Protein AF-V8NML4-F1 (afdb_monomer_lite)

Organism: Ophiophagus hannah (NCBI:txid8665)

Structure (mmCIF, N/CA/C/O backbone):
data_AF-V8NML4-F1
#
_entry.id   AF-V8NML4-F1
#
loop_
_atom_site.group_PDB
_atom_site.id
_atom_site.type_symbol
_atom_site.label_atom_id
_atom_site.label_alt_id
_atom_site.label_comp_id
_atom_site.label_asym_id
_atom_site.label_entity_id
_atom_site.label_seq_id
_atom_site.pdbx_PDB_ins_code
_atom_site.Cartn_x
_atom_site.Cartn_y
_atom_site.Cartn_z
_atom_site.occupancy
_atom_site.B_iso_or_equiv
_atom_site.auth_seq_id
_atom_site.auth_comp_id
_atom_site.auth_asym_id
_atom_site.auth_atom_id
_atom_site.pdbx_PDB_model_num
ATOM 1 N N . MET A 1 1 ? 8.864 -7.065 0.797 1.00 64.81 1 MET A N 1
ATOM 2 C CA . MET A 1 1 ? 7.982 -6.543 1.861 1.00 64.81 1 MET A CA 1
ATOM 3 C C . MET A 1 1 ? 6.522 -6.719 1.470 1.00 64.81 1 MET A C 1
ATOM 5 O O . MET A 1 1 ? 6.178 -6.456 0.321 1.00 64.81 1 MET A O 1
ATOM 9 N N . ILE A 1 2 ? 5.690 -7.137 2.420 1.00 70.88 2 ILE A N 1
ATOM 10 C CA . ILE A 1 2 ? 4.232 -7.165 2.299 1.00 70.88 2 ILE A CA 1
ATOM 11 C C . ILE A 1 2 ? 3.677 -6.034 3.167 1.00 70.88 2 ILE A C 1
ATOM 13 O O . ILE A 1 2 ? 4.040 -5.927 4.335 1.00 70.88 2 ILE A O 1
ATOM 17 N N . ALA A 1 3 ? 2.817 -5.191 2.610 1.00 71.00 3 ALA A N 1
ATOM 18 C CA . ALA A 1 3 ? 2.078 -4.190 3.367 1.00 71.00 3 ALA A CA 1
ATOM 19 C C . ALA A 1 3 ? 0.605 -4.588 3.488 1.00 71.00 3 ALA A C 1
ATOM 21 O O . ALA A 1 3 ? 0.005 -5.152 2.573 1.00 71.00 3 ALA A O 1
ATOM 22 N N . VAL A 1 4 ? 0.024 -4.312 4.646 1.00 73.94 4 VAL A N 1
ATOM 23 C CA . VAL A 1 4 ? -1.361 -4.615 4.975 1.00 73.94 4 VAL A CA 1
ATOM 24 C C . VAL A 1 4 ? -2.052 -3.312 5.337 1.00 73.94 4 VAL A C 1
ATOM 26 O O . VAL A 1 4 ? -1.655 -2.632 6.280 1.00 73.94 4 VAL A O 1
ATOM 2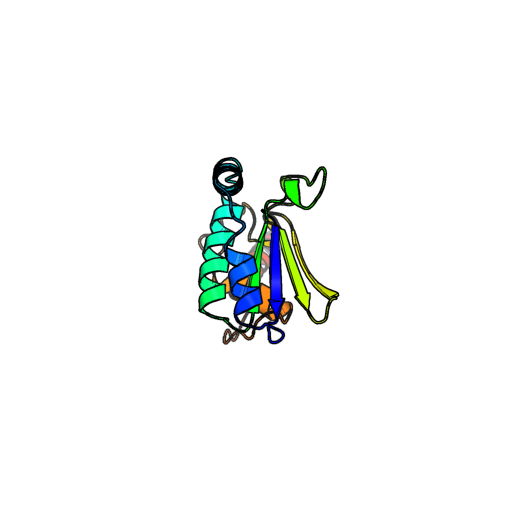9 N N . VAL A 1 5 ? -3.091 -2.977 4.581 1.00 75.62 5 VAL A N 1
ATOM 30 C CA . VAL A 1 5 ? -3.926 -1.796 4.801 1.00 75.62 5 VAL A CA 1
ATOM 31 C C . VAL A 1 5 ? -5.260 -2.270 5.363 1.00 75.62 5 VAL A C 1
ATOM 33 O O . VAL A 1 5 ? -5.890 -3.150 4.778 1.00 75.62 5 VAL A O 1
ATOM 36 N N . LYS A 1 6 ? -5.680 -1.734 6.509 1.00 67.88 6 LYS A N 1
ATOM 37 C CA . LYS A 1 6 ? -6.966 -2.053 7.147 1.00 67.88 6 LYS A CA 1
ATOM 38 C C . LYS A 1 6 ? -7.694 -0.759 7.518 1.00 67.88 6 LYS A C 1
ATOM 40 O O . LYS A 1 6 ? -7.044 0.112 8.082 1.00 67.88 6 LYS A O 1
ATOM 45 N N . PRO A 1 7 ? -9.005 -0.605 7.292 1.00 64.81 7 PRO A N 1
ATOM 46 C CA . PRO A 1 7 ? -9.751 0.509 7.843 1.00 64.81 7 PRO A CA 1
ATOM 47 C C . PRO A 1 7 ? -9.719 0.423 9.367 1.00 64.81 7 PRO A C 1
ATOM 49 O O . PRO A 1 7 ? -9.734 -0.661 9.959 1.00 64.81 7 PRO A O 1
ATOM 52 N N . TYR A 1 8 ? -9.612 1.581 10.003 1.00 50.06 8 TYR A N 1
ATOM 53 C CA . TYR A 1 8 ? -9.474 1.693 11.442 1.00 50.06 8 TYR A CA 1
ATOM 54 C C . TYR A 1 8 ? -10.813 1.410 12.126 1.00 50.06 8 TYR A C 1
ATOM 56 O O . TYR A 1 8 ? -11.668 2.282 12.283 1.00 50.06 8 TYR A O 1
ATOM 64 N N . GLU A 1 9 ? -10.993 0.173 12.575 1.00 54.44 9 GLU A N 1
ATOM 65 C CA . GLU A 1 9 ? -11.973 -0.158 13.604 1.00 54.44 9 GLU A CA 1
ATOM 66 C C . GLU A 1 9 ? -11.378 0.251 14.954 1.00 54.44 9 GLU A C 1
ATOM 68 O O . GLU A 1 9 ? -10.275 -0.181 15.279 1.00 54.44 9 GLU A O 1
ATOM 73 N N . LYS A 1 10 ? -12.064 1.125 15.710 1.00 46.53 10 LYS A N 1
ATOM 74 C CA . LYS A 1 10 ? -11.602 1.710 16.988 1.00 46.53 10 LYS A CA 1
ATOM 75 C C . LYS A 1 10 ? -10.733 0.743 17.814 1.00 46.53 10 LYS A C 1
ATOM 77 O O . LYS A 1 10 ? -11.257 -0.082 18.557 1.00 46.53 10 LYS A O 1
ATOM 82 N N . MET A 1 11 ? -9.412 0.903 17.738 1.00 47.50 11 MET A N 1
ATOM 83 C CA . MET A 1 11 ? -8.458 0.261 18.642 1.00 47.50 11 MET A CA 1
ATOM 84 C C . MET A 1 11 ? -8.206 1.178 19.839 1.00 47.50 11 MET A C 1
ATOM 86 O O . MET A 1 11 ? -8.261 2.407 19.735 1.00 47.50 11 MET A O 1
ATOM 90 N N . ASN A 1 12 ? -7.959 0.586 21.005 1.00 52.00 12 ASN A N 1
ATOM 91 C CA . ASN A 1 12 ? -7.526 1.354 22.167 1.00 52.00 12 ASN A CA 1
ATOM 92 C C . ASN A 1 12 ? -6.031 1.720 22.028 1.00 52.00 12 ASN A C 1
ATOM 94 O O . ASN A 1 12 ? -5.262 1.018 21.376 1.00 52.00 12 ASN A O 1
ATOM 98 N N . LEU A 1 13 ? -5.612 2.822 22.660 1.00 51.03 13 LEU A N 1
ATOM 99 C CA . LEU A 1 13 ? -4.235 3.353 22.609 1.00 51.03 13 LEU A CA 1
ATOM 100 C C . LEU A 1 13 ? -3.149 2.343 23.026 1.00 51.03 13 LEU A C 1
ATOM 102 O O . LEU A 1 13 ? -1.983 2.516 22.683 1.00 51.03 13 LEU A O 1
ATOM 106 N N . LYS A 1 14 ? -3.522 1.300 23.771 1.00 57.91 14 LYS A N 1
ATOM 107 C CA . LYS A 1 14 ? -2.600 0.272 24.255 1.00 57.91 14 LYS A CA 1
ATOM 108 C C . LYS A 1 14 ? -2.215 -0.706 23.141 1.00 57.91 14 LYS A C 1
ATOM 110 O O . LYS A 1 14 ? -1.040 -0.993 22.967 1.00 57.91 14 LYS A O 1
ATOM 115 N N . GLN A 1 15 ? -3.190 -1.100 22.325 1.00 55.09 15 GLN A N 1
ATOM 116 C CA . GLN A 1 15 ? -2.994 -1.984 21.173 1.00 55.09 15 GLN A CA 1
ATOM 117 C C . GLN A 1 15 ? -2.256 -1.316 20.004 1.00 55.09 15 GLN A C 1
ATOM 119 O O . GLN A 1 15 ? -1.720 -2.006 19.142 1.00 55.09 15 GLN A O 1
ATOM 124 N N . LEU A 1 16 ? -2.253 0.021 19.944 1.00 51.25 16 LEU A N 1
ATOM 125 C CA . LEU A 1 16 ? -1.445 0.771 18.978 1.00 51.25 16 LEU A CA 1
ATOM 126 C C . LEU A 1 16 ? 0.040 0.763 19.360 1.00 51.25 16 LEU A C 1
ATOM 128 O O . LEU A 1 16 ? 0.865 0.482 18.502 1.00 51.25 16 LEU A O 1
ATOM 132 N N . LYS A 1 17 ? 0.363 0.975 20.644 1.00 51.31 17 LYS A N 1
ATOM 133 C CA . LYS A 1 17 ? 1.745 0.900 21.150 1.00 51.31 17 LYS A CA 1
ATOM 134 C C . LYS A 1 17 ? 2.343 -0.503 21.058 1.00 51.31 17 LYS A C 1
ATOM 136 O O . LYS A 1 17 ? 3.478 -0.648 20.634 1.00 51.31 17 LYS A O 1
ATOM 141 N N . GLU A 1 18 ? 1.556 -1.534 21.367 1.00 53.34 18 GLU A N 1
ATOM 142 C CA . GLU A 1 18 ? 1.990 -2.936 21.233 1.00 53.34 18 GLU A CA 1
ATOM 143 C C . GLU A 1 18 ? 2.338 -3.328 19.781 1.00 53.34 18 GLU A C 1
ATOM 145 O O . GLU A 1 18 ? 3.066 -4.286 19.578 1.00 53.34 18 GLU A O 1
ATOM 150 N N . ALA A 1 19 ? 1.851 -2.604 18.765 1.00 52.97 19 ALA A N 1
ATOM 151 C CA . ALA A 1 19 ? 2.168 -2.878 17.359 1.00 52.97 19 ALA A CA 1
ATOM 152 C C . ALA A 1 19 ? 3.396 -2.108 16.830 1.00 52.97 19 ALA A C 1
ATOM 154 O O . ALA A 1 19 ? 3.838 -2.382 15.715 1.00 52.97 19 ALA A O 1
ATOM 155 N N . GLU A 1 20 ? 3.909 -1.133 17.586 1.00 51.34 20 GLU A N 1
ATOM 156 C CA . GLU A 1 20 ? 5.075 -0.319 17.214 1.00 51.34 20 GLU A CA 1
ATOM 157 C C . GLU A 1 20 ? 6.378 -0.814 17.869 1.00 51.34 20 GLU A C 1
ATOM 159 O O . GLU A 1 20 ? 7.445 -0.576 17.308 1.00 51.34 20 GLU A O 1
ATOM 164 N N . ASP A 1 21 ? 6.301 -1.537 18.993 1.00 48.34 21 ASP A N 1
ATOM 165 C CA . ASP A 1 21 ? 7.465 -1.919 19.817 1.00 48.34 21 ASP A CA 1
ATOM 166 C C . ASP A 1 21 ? 8.141 -3.266 19.445 1.00 48.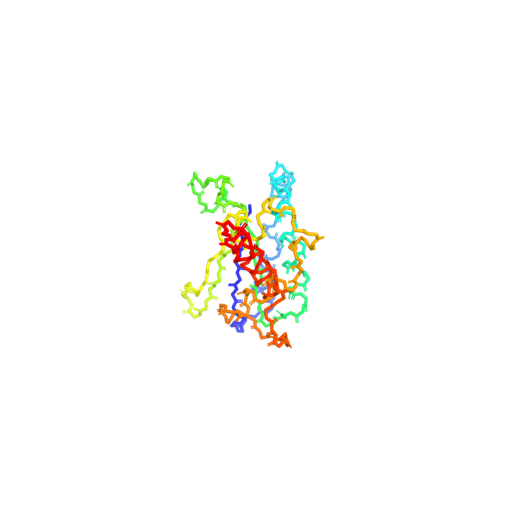34 21 ASP A C 1
ATOM 168 O O . ASP A 1 21 ? 9.197 -3.572 19.992 1.00 48.34 21 ASP A O 1
ATOM 172 N N . ASP A 1 22 ? 7.614 -4.041 18.488 1.00 55.44 22 ASP A N 1
ATOM 173 C CA . ASP A 1 22 ? 8.177 -5.347 18.066 1.00 55.44 22 ASP A CA 1
ATOM 174 C C . ASP A 1 22 ? 8.995 -5.269 16.750 1.00 55.44 22 ASP A C 1
ATOM 176 O O . ASP A 1 22 ? 8.932 -6.173 15.922 1.00 55.44 22 ASP A O 1
ATOM 180 N N . PHE A 1 23 ? 9.734 -4.183 16.499 1.00 51.69 23 PHE A N 1
ATOM 181 C CA . PHE A 1 23 ? 10.722 -4.143 15.405 1.00 51.69 23 PHE A CA 1
ATOM 182 C C . PHE A 1 23 ? 12.129 -4.226 15.991 1.00 51.69 23 PHE A C 1
ATOM 184 O O . PHE A 1 23 ? 12.669 -3.227 16.473 1.00 51.69 23 PHE A O 1
ATOM 191 N N . ASP A 1 24 ? 12.721 -5.415 15.958 1.00 64.31 24 ASP A N 1
ATOM 192 C CA . ASP A 1 24 ? 14.082 -5.630 16.434 1.00 64.31 24 ASP A CA 1
ATOM 193 C C . ASP A 1 24 ? 15.145 -5.206 15.393 1.00 64.31 24 ASP A C 1
ATOM 195 O O . ASP A 1 24 ? 14.868 -4.802 14.257 1.00 64.31 24 ASP A O 1
ATOM 199 N N . GLU A 1 25 ? 16.413 -5.224 15.809 1.00 63.56 25 GLU A N 1
ATOM 200 C CA . GLU A 1 25 ? 17.552 -4.837 14.965 1.00 63.56 25 GLU A CA 1
ATOM 201 C C . GLU A 1 25 ? 17.729 -5.786 13.760 1.00 63.56 25 GLU A C 1
ATOM 203 O O . GLU A 1 25 ? 18.270 -5.407 12.716 1.00 63.56 25 GLU A O 1
ATOM 208 N N . GLU A 1 26 ? 17.220 -7.011 13.874 1.00 61.38 26 GLU A N 1
ATOM 209 C CA . GLU A 1 26 ? 17.242 -8.033 12.831 1.00 61.38 26 GLU A CA 1
ATOM 210 C C . GLU A 1 26 ? 16.183 -7.756 11.757 1.00 61.38 26 GLU A C 1
ATOM 212 O O . GLU A 1 26 ? 16.488 -7.863 10.564 1.00 61.38 26 GLU A O 1
ATOM 217 N N . ASP A 1 27 ? 15.001 -7.276 12.142 1.00 63.78 27 ASP A N 1
ATOM 218 C CA . ASP A 1 27 ? 13.969 -6.770 11.241 1.00 63.78 27 ASP A CA 1
ATOM 219 C C . ASP A 1 27 ? 14.439 -5.523 10.486 1.00 63.78 27 ASP A C 1
ATOM 221 O O . ASP A 1 27 ? 14.242 -5.416 9.271 1.00 63.78 27 ASP A O 1
ATOM 225 N N . LEU A 1 28 ? 15.121 -4.595 11.167 1.00 62.88 28 LEU A N 1
ATOM 226 C CA . LEU A 1 28 ? 15.756 -3.426 10.542 1.00 62.88 28 LEU A CA 1
ATOM 227 C C . LEU A 1 28 ? 16.785 -3.849 9.486 1.00 62.88 28 LEU A C 1
ATOM 229 O O . LEU A 1 28 ? 16.753 -3.371 8.347 1.00 62.88 28 LEU A O 1
ATOM 233 N N . LYS A 1 29 ? 17.644 -4.811 9.826 1.00 57.59 29 LYS A N 1
ATOM 234 C CA . LYS A 1 29 ? 18.673 -5.338 8.925 1.00 57.59 29 LYS A CA 1
ATOM 235 C C . LYS A 1 29 ? 18.084 -6.143 7.769 1.00 57.59 29 LYS A C 1
ATOM 237 O O . LYS A 1 29 ? 18.615 -6.097 6.659 1.00 57.59 29 LYS A O 1
ATOM 242 N N . ALA A 1 30 ? 16.980 -6.855 7.978 1.00 56.84 30 ALA A N 1
ATOM 243 C CA . ALA A 1 30 ? 16.265 -7.562 6.921 1.00 56.84 30 ALA A CA 1
ATOM 244 C C . ALA A 1 30 ? 15.560 -6.588 5.963 1.00 56.84 30 ALA A C 1
ATOM 246 O O . ALA A 1 30 ? 15.603 -6.790 4.747 1.00 56.84 30 ALA A O 1
ATOM 247 N N . VAL A 1 31 ? 14.974 -5.498 6.469 1.00 58.00 31 VAL A N 1
ATOM 248 C CA . VAL A 1 31 ? 14.451 -4.408 5.628 1.00 58.00 31 VAL A CA 1
ATOM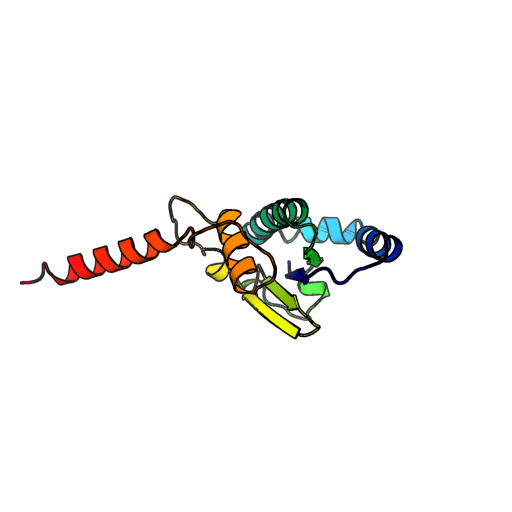 249 C C . VAL A 1 31 ? 15.561 -3.813 4.755 1.00 58.00 31 VAL A C 1
ATOM 251 O O . VAL A 1 31 ? 15.338 -3.589 3.566 1.00 58.00 31 VAL A O 1
ATOM 254 N N . GLU A 1 32 ? 16.760 -3.620 5.306 1.00 53.47 32 GLU A N 1
ATOM 255 C CA . GLU A 1 32 ? 17.912 -3.070 4.584 1.00 53.47 32 GLU A CA 1
ATOM 256 C C . GLU A 1 32 ? 18.519 -4.063 3.571 1.00 53.47 32 GLU A C 1
ATOM 258 O O . GLU A 1 32 ? 18.846 -3.694 2.443 1.00 53.47 32 GLU A O 1
ATOM 263 N N . THR A 1 33 ? 18.589 -5.350 3.924 1.00 47.00 33 THR A N 1
ATOM 264 C CA . THR A 1 33 ? 19.183 -6.415 3.090 1.00 47.00 33 THR A CA 1
ATOM 265 C C . THR A 1 33 ? 18.313 -6.783 1.880 1.00 47.00 33 THR A C 1
ATOM 267 O O . THR A 1 33 ? 18.838 -7.180 0.841 1.00 47.00 33 THR A O 1
ATOM 270 N N . TYR A 1 34 ? 16.987 -6.619 1.965 1.00 52.88 34 TYR A N 1
ATOM 271 C CA . TYR A 1 34 ? 16.039 -6.920 0.880 1.00 52.88 34 TYR A CA 1
ATOM 272 C C . TYR A 1 34 ? 15.513 -5.662 0.174 1.00 52.88 34 TYR A C 1
ATOM 274 O O . TYR A 1 34 ? 14.337 -5.602 -0.206 1.00 52.88 34 TYR A O 1
ATOM 282 N N . SER A 1 35 ? 16.372 -4.654 -0.010 1.00 54.47 35 SER A N 1
ATOM 283 C CA . SER A 1 35 ? 16.032 -3.400 -0.693 1.00 54.47 35 SER A CA 1
ATOM 284 C C . SER A 1 35 ? 15.804 -3.619 -2.196 1.00 54.47 35 SER A C 1
ATOM 286 O O . SER A 1 35 ? 16.642 -3.328 -3.047 1.00 54.47 35 SER A O 1
ATOM 288 N N . ILE A 1 36 ? 14.636 -4.161 -2.541 1.00 70.44 36 ILE A N 1
ATOM 289 C CA . ILE A 1 36 ? 14.077 -4.066 -3.888 1.00 70.44 36 ILE A CA 1
ATOM 290 C C . ILE A 1 36 ? 13.635 -2.603 -4.047 1.00 70.44 36 ILE A C 1
ATOM 292 O O . ILE A 1 36 ? 12.760 -2.178 -3.288 1.00 70.44 36 ILE A O 1
ATOM 296 N N . PRO A 1 37 ? 14.158 -1.829 -5.018 1.00 81.62 37 PRO A N 1
ATOM 297 C CA . PRO A 1 37 ? 13.898 -0.388 -5.131 1.00 81.62 37 PRO A CA 1
ATOM 298 C C . PRO A 1 37 ? 12.410 -0.007 -5.081 1.00 81.62 37 PRO A C 1
ATOM 300 O O . PRO A 1 37 ? 12.028 0.969 -4.437 1.00 81.62 37 PRO A O 1
ATOM 303 N N . MET A 1 38 ? 11.548 -0.833 -5.683 1.00 84.25 38 MET A N 1
ATOM 304 C CA . MET A 1 38 ? 10.096 -0.636 -5.648 1.00 84.25 38 MET A CA 1
ATOM 305 C C . MET A 1 38 ? 9.468 -0.850 -4.265 1.00 84.25 38 MET A C 1
ATOM 307 O O . MET A 1 38 ? 8.505 -0.167 -3.933 1.00 84.25 38 MET A O 1
ATOM 311 N N . CYS A 1 39 ? 9.993 -1.757 -3.433 1.00 86.19 39 CYS A N 1
ATOM 312 C CA . CYS A 1 39 ? 9.519 -1.903 -2.052 1.00 86.19 39 CYS A CA 1
ATOM 313 C C . CYS A 1 39 ? 9.824 -0.647 -1.230 1.00 86.19 39 CYS A C 1
ATOM 315 O O . CYS A 1 39 ? 8.976 -0.216 -0.452 1.00 86.19 39 CYS A O 1
ATOM 317 N N . THR A 1 40 ? 11.001 -0.050 -1.429 1.00 86.38 40 THR A N 1
ATOM 318 C CA . THR A 1 40 ? 11.412 1.188 -0.753 1.00 86.38 40 THR A CA 1
ATOM 319 C C . THR A 1 40 ? 10.527 2.362 -1.164 1.00 86.38 40 THR A C 1
ATOM 321 O O . THR A 1 40 ? 10.013 3.064 -0.299 1.00 86.38 40 THR A O 1
ATOM 324 N N . LEU A 1 41 ? 10.259 2.516 -2.465 1.00 87.75 41 LEU A N 1
ATOM 325 C CA . LEU A 1 41 ? 9.353 3.549 -2.976 1.00 87.75 41 LEU A CA 1
ATOM 326 C C . LEU A 1 41 ? 7.937 3.410 -2.397 1.00 87.75 41 LEU A C 1
ATOM 328 O O . LEU A 1 41 ? 7.380 4.370 -1.869 1.00 87.75 41 LEU A O 1
ATOM 332 N N . VAL A 1 42 ? 7.367 2.202 -2.454 1.00 90.12 42 VAL A N 1
ATOM 333 C CA . VAL A 1 42 ? 6.027 1.927 -1.913 1.00 90.12 42 VAL A CA 1
ATOM 334 C C . VAL A 1 42 ? 5.973 2.194 -0.409 1.00 90.12 42 VAL A C 1
ATOM 336 O O . VAL A 1 42 ? 4.986 2.743 0.070 1.00 90.12 42 VAL A O 1
ATOM 339 N N . ASN A 1 43 ? 7.033 1.871 0.334 1.00 90.12 43 ASN A N 1
ATOM 340 C CA . ASN A 1 43 ? 7.137 2.198 1.755 1.00 90.12 43 ASN A CA 1
ATOM 341 C C . ASN A 1 43 ? 7.037 3.693 2.027 1.00 90.12 43 ASN A C 1
ATOM 343 O O . ASN A 1 43 ? 6.255 4.104 2.879 1.00 90.12 43 ASN A O 1
ATOM 347 N N . THR A 1 44 ? 7.810 4.498 1.298 1.00 90.94 44 THR A N 1
ATOM 348 C CA . THR A 1 44 ? 7.772 5.956 1.434 1.00 90.94 44 THR A CA 1
ATOM 349 C C . THR A 1 44 ? 6.360 6.483 1.195 1.00 90.94 44 THR A C 1
ATOM 351 O O . THR A 1 44 ? 5.861 7.278 1.992 1.00 90.94 44 THR A O 1
ATOM 354 N N . HIS A 1 45 ? 5.677 5.989 0.160 1.00 93.94 45 HIS A N 1
ATOM 355 C CA . HIS A 1 45 ? 4.301 6.390 -0.135 1.00 93.94 45 HIS A CA 1
ATOM 356 C C . HIS A 1 45 ? 3.335 5.982 0.980 1.00 93.94 45 HIS A C 1
ATOM 358 O O . HIS A 1 45 ? 2.532 6.802 1.413 1.00 93.94 45 HIS A O 1
ATOM 364 N N . LEU A 1 46 ? 3.436 4.753 1.497 1.00 93.50 46 LEU A N 1
ATOM 365 C CA . LEU A 1 46 ? 2.593 4.278 2.600 1.00 93.50 46 LEU A CA 1
ATOM 366 C C . LEU A 1 46 ? 2.801 5.091 3.882 1.00 93.50 46 LEU A C 1
ATOM 368 O O . LEU A 1 46 ? 1.824 5.387 4.562 1.00 93.50 46 LEU A O 1
ATOM 372 N N . SER A 1 47 ? 4.032 5.503 4.197 1.00 92.50 47 SER A N 1
ATOM 373 C CA . SER A 1 47 ? 4.305 6.375 5.346 1.00 92.50 47 SER A CA 1
ATOM 374 C C . SER A 1 47 ? 3.637 7.745 5.210 1.00 92.50 47 SER A C 1
ATOM 376 O O . SER A 1 47 ? 3.076 8.249 6.179 1.00 92.50 47 SER A O 1
ATOM 378 N N . LEU A 1 48 ? 3.647 8.334 4.011 1.00 93.88 48 LEU A N 1
ATOM 379 C CA . LEU A 1 48 ? 2.964 9.607 3.754 1.00 93.88 48 LEU A CA 1
ATOM 380 C C . LEU A 1 48 ? 1.439 9.457 3.832 1.00 93.88 48 LEU A C 1
ATOM 382 O O . LEU A 1 48 ? 0.759 10.295 4.425 1.00 93.88 48 LEU A O 1
ATOM 386 N N . LEU A 1 49 ? 0.902 8.369 3.279 1.00 94.88 49 LEU A N 1
ATOM 387 C CA . LEU A 1 49 ? -0.530 8.076 3.317 1.00 94.88 49 LEU A CA 1
ATOM 388 C C . LEU A 1 49 ? -1.021 7.763 4.733 1.00 94.88 49 LEU A C 1
ATOM 390 O O . LEU A 1 49 ? -2.122 8.173 5.078 1.00 94.88 49 LEU A O 1
ATOM 394 N N . ALA A 1 50 ? -0.209 7.121 5.574 1.00 92.44 50 ALA A N 1
ATOM 395 C CA . ALA A 1 50 ? -0.551 6.868 6.974 1.00 92.44 50 ALA A CA 1
ATOM 396 C C . ALA A 1 50 ? -0.748 8.162 7.778 1.00 92.44 50 ALA A C 1
ATOM 398 O O . ALA A 1 50 ? -1.619 8.221 8.641 1.00 92.44 50 ALA A O 1
ATOM 399 N N . ILE A 1 51 ? 0.021 9.211 7.466 1.00 93.38 51 ILE A N 1
ATOM 400 C CA . ILE A 1 51 ? -0.156 10.540 8.068 1.00 93.38 51 ILE A CA 1
ATOM 401 C C . ILE A 1 51 ? -1.430 11.203 7.534 1.00 93.38 51 ILE A C 1
ATOM 403 O O . ILE A 1 51 ? -2.169 11.825 8.296 1.00 93.38 51 ILE A O 1
ATOM 407 N N . LYS A 1 52 ? -1.685 11.084 6.225 1.00 94.12 52 LYS A N 1
ATOM 408 C CA . LYS A 1 52 ? -2.833 11.718 5.562 1.00 94.12 52 LYS A CA 1
ATOM 409 C C . LYS A 1 52 ? -4.173 11.068 5.931 1.00 94.12 52 LYS A C 1
ATOM 411 O O . LYS A 1 52 ? -5.164 11.781 6.046 1.00 94.12 52 LYS A O 1
ATOM 416 N N . PHE A 1 53 ? -4.195 9.751 6.136 1.00 93.81 53 PHE A N 1
ATOM 417 C CA . PHE A 1 53 ? -5.398 8.945 6.367 1.00 93.81 53 PHE A CA 1
ATOM 418 C C . PHE A 1 53 ? -5.314 8.187 7.702 1.00 93.81 53 PHE A C 1
ATOM 420 O O . PHE A 1 53 ? -5.173 6.959 7.708 1.00 93.81 53 PHE A O 1
ATOM 427 N N . PRO A 1 54 ? -5.392 8.887 8.850 1.00 90.06 54 PRO A N 1
ATOM 428 C CA . PRO A 1 54 ? -5.277 8.271 10.174 1.00 90.06 54 PRO A CA 1
ATOM 429 C C . PRO A 1 54 ? -6.413 7.283 10.489 1.00 90.06 54 PRO A C 1
ATOM 431 O O . PRO A 1 54 ? -6.273 6.427 11.360 1.00 90.06 54 PRO A O 1
ATOM 434 N N . GLU A 1 55 ? -7.540 7.359 9.776 1.00 89.19 55 GLU A N 1
ATOM 435 C CA . GLU A 1 55 ? -8.632 6.385 9.831 1.00 89.19 55 GLU A CA 1
ATOM 436 C C . GLU A 1 55 ? -8.313 5.058 9.129 1.00 89.19 55 GLU A C 1
ATOM 438 O O . GLU A 1 55 ? -9.166 4.173 9.065 1.00 89.19 55 GLU A O 1
ATOM 443 N N . THR A 1 56 ? -7.107 4.902 8.591 1.00 89.88 56 THR A N 1
ATOM 444 C CA . THR A 1 56 ? -6.645 3.680 7.944 1.00 89.88 56 THR A CA 1
ATOM 445 C C . THR A 1 56 ? -5.355 3.216 8.601 1.00 89.88 56 THR A C 1
ATOM 447 O O . THR A 1 56 ? -4.374 3.943 8.707 1.00 89.88 56 THR A O 1
ATOM 450 N N . LYS A 1 57 ? -5.344 1.966 9.053 1.00 89.88 57 LYS A N 1
ATOM 451 C CA . LYS A 1 57 ? -4.176 1.304 9.620 1.00 89.88 57 LYS A CA 1
ATOM 452 C C . LYS A 1 57 ? -3.288 0.772 8.498 1.00 89.88 57 LYS A C 1
ATOM 454 O O . LYS A 1 57 ? -3.686 -0.127 7.758 1.00 89.88 57 LYS A O 1
ATOM 459 N N . PHE A 1 58 ? -2.063 1.277 8.436 1.00 89.25 58 PHE A N 1
ATOM 460 C CA . PHE A 1 58 ? -1.012 0.799 7.543 1.00 89.25 58 PHE A CA 1
ATOM 461 C C . PHE A 1 58 ? -0.010 -0.036 8.342 1.00 89.25 58 PHE A C 1
ATOM 463 O O . PHE A 1 58 ? 0.533 0.426 9.340 1.00 89.25 58 PHE A O 1
ATOM 470 N N . VAL A 1 59 ? 0.227 -1.275 7.920 1.00 86.19 59 VAL A N 1
ATOM 471 C CA . VAL A 1 59 ? 1.173 -2.203 8.556 1.00 86.19 59 VAL A CA 1
ATOM 472 C C . VAL A 1 59 ? 2.141 -2.713 7.497 1.00 86.19 59 VAL A C 1
ATOM 474 O O . VAL A 1 59 ? 1.733 -2.984 6.370 1.00 86.19 59 VAL A O 1
ATOM 477 N N . LYS A 1 60 ? 3.416 -2.871 7.847 1.00 84.12 60 LYS A N 1
ATOM 478 C CA . LYS A 1 60 ? 4.442 -3.476 6.986 1.00 84.12 60 LYS A CA 1
ATOM 479 C C . LYS A 1 60 ? 4.978 -4.745 7.637 1.00 84.12 60 LYS A C 1
ATOM 481 O O . LYS A 1 60 ? 5.079 -4.809 8.856 1.00 84.12 60 LYS A O 1
ATOM 486 N N . ALA A 1 61 ? 5.337 -5.727 6.823 1.00 81.19 61 ALA A N 1
ATOM 487 C CA . ALA A 1 61 ? 5.967 -6.955 7.275 1.00 81.19 61 ALA A CA 1
ATOM 488 C C . ALA A 1 61 ? 6.954 -7.499 6.232 1.00 81.19 61 ALA A C 1
ATOM 490 O O . ALA A 1 61 ? 6.877 -7.209 5.026 1.00 81.19 61 ALA A O 1
ATOM 491 N N . ILE A 1 62 ? 7.907 -8.303 6.691 1.00 80.50 62 ILE A N 1
ATOM 492 C CA . ILE A 1 62 ? 8.886 -8.953 5.821 1.00 80.50 62 ILE A CA 1
ATOM 493 C C . ILE A 1 62 ? 8.218 -10.159 5.154 1.00 80.50 62 ILE A C 1
ATOM 495 O O . ILE A 1 62 ? 7.621 -11.012 5.794 1.00 80.50 62 ILE A O 1
ATOM 499 N N . ALA A 1 63 ? 8.309 -10.242 3.826 1.00 75.12 63 ALA A N 1
ATOM 500 C CA . ALA A 1 63 ? 7.538 -11.229 3.065 1.00 75.12 63 ALA A CA 1
ATOM 501 C C . ALA A 1 63 ? 7.865 -12.675 3.465 1.00 75.12 63 ALA A C 1
ATOM 503 O O . ALA A 1 63 ? 6.961 -13.482 3.664 1.00 75.12 63 ALA A O 1
ATOM 504 N N . LYS A 1 64 ? 9.161 -12.964 3.629 1.00 73.56 64 LYS A N 1
ATOM 505 C CA . LYS A 1 64 ? 9.672 -14.293 3.981 1.00 73.56 64 LYS A CA 1
ATOM 506 C C . LYS A 1 64 ? 9.358 -14.708 5.422 1.00 73.56 64 LYS A C 1
ATOM 508 O O . LYS A 1 64 ? 9.370 -15.901 5.690 1.00 73.56 64 LYS A O 1
ATOM 513 N N . SER A 1 65 ? 9.073 -13.764 6.328 1.00 75.75 65 SER A N 1
ATOM 514 C CA . SER A 1 65 ? 8.636 -14.098 7.691 1.00 75.75 65 SER A CA 1
ATOM 515 C C . SER A 1 65 ? 7.132 -14.368 7.771 1.00 75.75 65 SER A C 1
ATOM 517 O O . SER A 1 65 ? 6.689 -15.100 8.647 1.00 75.75 65 SER A O 1
ATOM 519 N N . CYS A 1 66 ? 6.340 -13.822 6.842 1.00 72.50 66 CYS A N 1
ATOM 520 C CA . CYS A 1 66 ? 4.889 -14.021 6.818 1.00 72.50 66 CYS A CA 1
ATOM 521 C C . CYS A 1 66 ? 4.433 -15.205 5.962 1.00 72.50 66 CYS A C 1
ATOM 523 O O . CYS A 1 66 ? 3.408 -15.812 6.264 1.00 72.50 66 CYS A O 1
ATOM 525 N N . ILE A 1 67 ? 5.123 -15.479 4.851 1.00 77.31 67 ILE A N 1
ATOM 526 C CA . ILE A 1 67 ? 4.726 -16.506 3.886 1.00 77.31 67 ILE A CA 1
ATOM 527 C C . ILE A 1 67 ? 5.961 -17.309 3.485 1.00 77.31 67 ILE A C 1
ATOM 529 O O . ILE A 1 67 ? 6.904 -16.782 2.887 1.00 77.31 67 ILE A O 1
ATOM 533 N N . GLU A 1 68 ? 5.933 -18.600 3.805 1.00 80.88 68 GLU A N 1
ATOM 534 C CA . GLU A 1 68 ? 6.999 -19.529 3.451 1.00 80.88 68 GLU A CA 1
ATOM 535 C C . GLU A 1 68 ? 7.180 -19.570 1.926 1.00 80.88 68 GLU A C 1
ATOM 537 O O . GLU A 1 68 ? 6.209 -19.661 1.174 1.00 80.88 68 GLU A O 1
ATOM 542 N N . ASN A 1 69 ? 8.429 -19.482 1.463 1.00 82.62 69 ASN A N 1
ATOM 543 C CA . ASN A 1 69 ? 8.784 -19.508 0.040 1.00 82.62 69 ASN A CA 1
ATOM 544 C C . ASN A 1 69 ? 8.078 -18.442 -0.829 1.00 82.62 69 ASN A C 1
ATOM 546 O O . ASN A 1 69 ? 7.858 -18.663 -2.019 1.00 82.62 69 ASN A O 1
ATOM 550 N N . TYR A 1 70 ? 7.735 -17.268 -0.283 1.00 82.00 70 TYR A N 1
ATOM 551 C CA . TYR A 1 70 ? 7.168 -16.187 -1.096 1.00 82.00 70 TYR A CA 1
ATOM 552 C C . TYR A 1 70 ? 8.176 -15.675 -2.136 1.00 82.00 70 TYR A C 1
ATOM 554 O O . TYR A 1 70 ? 9.274 -15.243 -1.786 1.00 82.00 70 TYR A O 1
ATOM 562 N N . HIS A 1 71 ? 7.804 -15.714 -3.418 1.00 83.62 71 HIS A N 1
ATOM 563 C CA . HIS A 1 71 ? 8.702 -15.347 -4.515 1.00 83.62 71 HIS A CA 1
ATOM 564 C C . HIS A 1 71 ? 8.945 -13.832 -4.586 1.00 83.62 71 HIS A C 1
ATOM 566 O O . HIS A 1 71 ? 8.004 -13.039 -4.532 1.00 83.62 71 HIS A O 1
ATOM 572 N N . ASP A 1 72 ? 10.194 -13.427 -4.829 1.00 83.69 72 ASP A N 1
ATOM 573 C CA . ASP A 1 72 ? 10.572 -12.008 -4.918 1.00 83.69 72 ASP A CA 1
ATOM 574 C C . ASP A 1 72 ? 9.865 -11.274 -6.076 1.00 83.69 72 ASP A C 1
ATOM 576 O O . ASP A 1 72 ? 9.559 -10.091 -5.961 1.00 83.69 72 ASP A O 1
ATOM 580 N N . ASN A 1 73 ? 9.496 -11.977 -7.154 1.00 82.44 73 ASN A N 1
ATOM 581 C CA . ASN A 1 73 ? 8.739 -11.405 -8.281 1.00 82.44 73 ASN A CA 1
ATOM 582 C C . ASN A 1 73 ? 7.307 -10.984 -7.905 1.00 82.44 73 ASN A C 1
ATOM 584 O O . ASN A 1 73 ? 6.673 -10.218 -8.631 1.00 82.44 73 ASN A O 1
ATOM 588 N N . CYS A 1 74 ? 6.791 -11.473 -6.775 1.00 84.94 74 CYS A N 1
ATOM 589 C CA . CYS A 1 74 ? 5.507 -11.046 -6.231 1.00 84.94 74 CYS A CA 1
ATOM 590 C C . CYS A 1 74 ? 5.625 -9.727 -5.451 1.00 84.94 74 CYS A C 1
ATOM 592 O O . CYS A 1 74 ? 4.610 -9.168 -5.036 1.00 84.94 74 CYS A O 1
ATOM 594 N N . LEU A 1 75 ? 6.840 -9.213 -5.235 1.00 86.50 75 LEU A N 1
ATOM 595 C CA . LEU A 1 75 ? 7.085 -7.977 -4.503 1.00 86.50 75 LEU A CA 1
ATOM 596 C C . LEU A 1 75 ? 7.127 -6.743 -5.426 1.00 86.50 75 LEU A C 1
ATOM 598 O O . LEU A 1 75 ? 7.557 -6.843 -6.576 1.00 86.50 75 LEU A O 1
ATOM 602 N N . PRO A 1 76 ? 6.736 -5.558 -4.916 1.00 90.00 76 PRO A N 1
ATOM 603 C CA . PRO A 1 76 ? 6.051 -5.346 -3.636 1.00 90.00 76 PRO A CA 1
ATOM 604 C C . PRO A 1 76 ? 4.638 -5.952 -3.632 1.00 90.00 76 PRO A C 1
ATOM 606 O O . PRO A 1 76 ? 4.023 -6.137 -4.678 1.00 90.00 76 PRO A O 1
ATOM 609 N N . THR A 1 77 ? 4.133 -6.292 -2.444 1.00 90.19 77 THR A N 1
ATOM 610 C CA . THR A 1 77 ? 2.766 -6.801 -2.269 1.00 90.19 77 THR A CA 1
ATOM 611 C C . THR A 1 77 ? 2.006 -5.936 -1.272 1.00 90.19 77 THR A C 1
ATOM 613 O O . THR A 1 77 ? 2.520 -5.672 -0.186 1.00 90.19 77 THR A O 1
ATOM 616 N N . ILE A 1 78 ? 0.776 -5.543 -1.604 1.00 93.25 78 ILE A N 1
ATOM 617 C CA . ILE A 1 78 ? -0.167 -4.918 -0.674 1.00 93.25 78 ILE A CA 1
ATOM 618 C C . ILE A 1 78 ? -1.460 -5.724 -0.635 1.00 93.25 78 ILE A C 1
ATOM 620 O O . ILE A 1 78 ? -2.038 -6.026 -1.679 1.00 93.25 78 ILE A O 1
ATOM 624 N N . PHE A 1 79 ? -1.933 -6.014 0.573 1.00 92.44 79 PHE A N 1
ATOM 625 C CA . PHE A 1 79 ? -3.273 -6.533 0.821 1.00 92.44 79 PHE A CA 1
ATOM 626 C C . PHE A 1 79 ? -4.117 -5.474 1.522 1.00 92.44 79 PHE A C 1
ATOM 628 O O . PHE A 1 79 ? -3.708 -4.924 2.545 1.00 92.44 79 PHE A O 1
ATOM 635 N N . VAL A 1 80 ? -5.310 -5.222 0.993 1.00 92.31 80 VAL A N 1
ATOM 636 C CA . VAL A 1 80 ? -6.318 -4.373 1.623 1.00 92.31 80 VAL A CA 1
ATOM 637 C C . VAL A 1 80 ? -7.346 -5.275 2.279 1.00 92.31 80 VAL A C 1
ATOM 639 O O . VAL A 1 80 ? -7.983 -6.078 1.598 1.00 92.31 80 VAL A O 1
ATOM 642 N N . TYR A 1 81 ? -7.510 -5.140 3.589 1.00 87.50 81 TYR A N 1
ATOM 643 C CA . TYR A 1 81 ? -8.552 -5.827 4.338 1.00 87.50 81 TYR A CA 1
ATOM 644 C C . TYR A 1 81 ? -9.612 -4.842 4.791 1.00 87.50 81 TYR A C 1
ATOM 646 O O . TYR A 1 81 ? -9.251 -3.731 5.137 1.00 87.50 81 TYR A O 1
ATOM 654 N N . LYS A 1 82 ? -10.872 -5.260 4.885 1.00 85.06 82 LYS A N 1
ATOM 655 C CA . LYS A 1 82 ? -11.989 -4.531 5.503 1.00 85.06 82 LYS A CA 1
ATOM 656 C C . LYS A 1 82 ? -12.990 -5.540 6.048 1.00 85.06 82 LYS A C 1
ATOM 658 O O . LYS A 1 82 ? -13.203 -6.572 5.421 1.00 85.06 82 LYS A O 1
ATOM 663 N N . ASP A 1 83 ? -13.539 -5.294 7.236 1.00 85.44 83 ASP A N 1
ATOM 664 C CA . ASP A 1 83 ? -14.516 -6.183 7.885 1.00 85.44 83 ASP A CA 1
ATOM 665 C C . ASP A 1 83 ? -14.066 -7.668 7.909 1.00 85.44 83 ASP A C 1
ATOM 667 O O . ASP A 1 83 ? -14.836 -8.598 7.659 1.00 85.44 83 ASP A O 1
ATOM 671 N N . GLY A 1 84 ? -12.765 -7.895 8.141 1.00 82.75 84 GLY A N 1
ATOM 672 C CA . GLY A 1 84 ? -12.142 -9.225 8.174 1.00 82.75 84 GLY A CA 1
ATOM 673 C C . GLY A 1 84 ? -11.939 -9.917 6.815 1.00 82.75 84 GLY A C 1
ATOM 674 O O . GLY A 1 84 ? -11.461 -11.050 6.786 1.00 82.75 84 GLY A O 1
ATOM 675 N N . LYS A 1 85 ? -12.260 -9.266 5.693 1.00 84.00 85 LYS A N 1
ATOM 676 C CA . LYS A 1 85 ? -12.137 -9.803 4.325 1.00 84.00 85 LYS A CA 1
ATOM 677 C C . LYS A 1 85 ? -11.084 -9.050 3.524 1.00 84.00 85 LYS A C 1
ATOM 679 O O . LYS A 1 85 ? -10.757 -7.921 3.860 1.00 84.00 85 LYS A O 1
ATOM 684 N N . ILE A 1 86 ? -10.547 -9.679 2.478 1.00 87.62 86 ILE A N 1
ATOM 685 C CA . ILE A 1 86 ? -9.643 -9.023 1.522 1.00 87.62 86 ILE A CA 1
ATOM 686 C C . ILE A 1 86 ? -10.494 -8.309 0.468 1.00 87.62 86 ILE A C 1
ATOM 688 O O . ILE A 1 86 ? -11.183 -8.972 -0.304 1.00 87.62 86 ILE A O 1
ATOM 692 N N . GLU A 1 87 ? -10.396 -6.985 0.411 1.00 91.69 87 GLU A N 1
ATOM 693 C CA . GLU A 1 87 ? -11.076 -6.140 -0.583 1.00 91.69 87 GLU A CA 1
ATOM 694 C C . GLU A 1 87 ? -10.214 -5.899 -1.825 1.00 91.69 87 GLU A C 1
ATOM 696 O O . GLU A 1 87 ? -10.722 -5.675 -2.920 1.00 91.69 87 GLU A O 1
ATOM 701 N N . GLY A 1 88 ? -8.890 -5.961 -1.672 1.00 90.88 88 GLY A N 1
ATOM 702 C CA . GLY A 1 88 ? -7.963 -5.644 -2.747 1.00 90.88 88 GLY A CA 1
ATOM 703 C C . GLY A 1 88 ? -6.591 -6.265 -2.551 1.00 90.88 88 GLY A C 1
ATOM 704 O O . GLY A 1 88 ? -6.141 -6.510 -1.429 1.00 90.88 88 GLY A O 1
ATOM 705 N N . LYS A 1 89 ? -5.912 -6.515 -3.670 1.00 92.69 89 LYS A N 1
ATOM 706 C CA . LYS A 1 89 ? -4.523 -6.974 -3.695 1.00 92.69 89 LYS A CA 1
ATOM 707 C C . LYS A 1 89 ? -3.759 -6.278 -4.813 1.00 92.69 89 LYS A C 1
ATOM 709 O O . LYS A 1 89 ? -4.258 -6.167 -5.928 1.00 92.69 89 LYS A O 1
ATOM 714 N N . LEU A 1 90 ? -2.537 -5.864 -4.512 1.00 90.88 90 LEU A N 1
ATOM 715 C CA . LEU A 1 90 ? -1.559 -5.363 -5.474 1.00 90.88 90 LEU A CA 1
ATOM 716 C C . LEU A 1 90 ? -0.327 -6.248 -5.339 1.00 90.88 90 LEU A C 1
ATOM 718 O O . LEU A 1 90 ? 0.236 -6.331 -4.251 1.00 90.88 90 LEU A O 1
ATOM 722 N N . ILE A 1 91 ? 0.054 -6.958 -6.397 1.00 90.38 91 ILE A N 1
ATOM 723 C CA . ILE A 1 91 ? 1.122 -7.961 -6.349 1.00 90.38 91 ILE A CA 1
ATOM 724 C C . ILE A 1 91 ? 2.099 -7.705 -7.491 1.00 90.38 91 ILE A C 1
ATOM 726 O O . ILE A 1 91 ? 1.711 -7.703 -8.657 1.00 90.38 91 ILE A O 1
ATOM 730 N N . GLY A 1 92 ? 3.375 -7.568 -7.145 1.00 85.81 92 GLY A N 1
ATOM 731 C CA . GLY A 1 92 ? 4.466 -7.433 -8.097 1.00 85.81 92 GLY A CA 1
ATOM 732 C C . GLY A 1 92 ? 4.593 -6.024 -8.667 1.00 85.81 92 GLY A C 1
ATOM 733 O O . GLY A 1 92 ? 3.666 -5.219 -8.655 1.00 85.81 92 GLY A O 1
ATOM 734 N N . VAL A 1 93 ? 5.771 -5.728 -9.210 1.00 84.88 93 VAL A N 1
ATOM 735 C CA . VAL A 1 93 ? 6.148 -4.392 -9.704 1.00 84.88 93 VAL A CA 1
ATOM 736 C C . VAL A 1 93 ? 5.190 -3.798 -10.742 1.00 84.88 93 VAL A C 1
ATOM 738 O O . VAL A 1 93 ? 5.037 -2.582 -10.794 1.00 84.88 93 VAL A O 1
ATOM 741 N N . VAL A 1 94 ? 4.518 -4.629 -11.546 1.00 83.12 94 VAL A N 1
ATOM 742 C CA . VAL A 1 94 ? 3.587 -4.184 -12.599 1.00 83.12 94 VAL A CA 1
ATOM 743 C C . VAL A 1 94 ? 2.383 -3.446 -12.012 1.00 83.12 94 VAL A C 1
ATOM 745 O O . VAL A 1 94 ? 1.959 -2.430 -12.558 1.00 83.12 94 VAL A O 1
ATOM 748 N N . GLU A 1 95 ? 1.887 -3.890 -10.855 1.00 86.00 95 GLU A N 1
ATOM 749 C CA . GLU A 1 95 ? 0.771 -3.239 -10.161 1.00 86.00 95 GLU A CA 1
ATOM 750 C C . GLU A 1 95 ? 1.127 -1.852 -9.615 1.00 86.00 95 GLU A C 1
ATOM 752 O O . GLU A 1 95 ? 0.233 -1.068 -9.298 1.00 86.00 95 GLU A O 1
ATOM 757 N N . PHE A 1 96 ? 2.418 -1.534 -9.548 1.00 85.00 96 P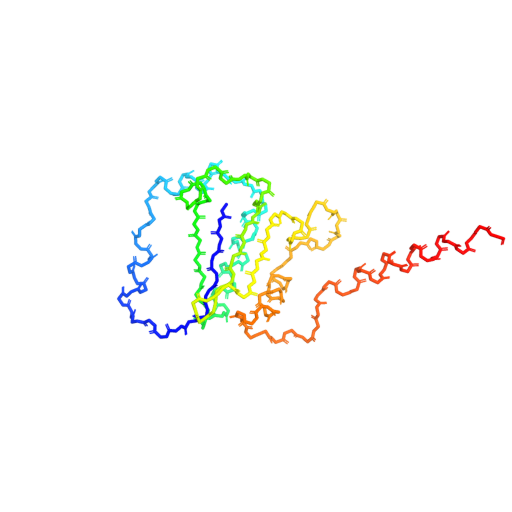HE A N 1
ATOM 758 C CA . PHE A 1 96 ? 2.963 -0.270 -9.064 1.00 85.00 96 PHE A CA 1
ATOM 759 C C . PHE A 1 96 ? 3.666 0.504 -10.187 1.00 85.00 96 PHE A C 1
ATOM 761 O O . PHE A 1 96 ? 4.667 1.172 -9.956 1.00 85.00 96 PHE A O 1
ATOM 768 N N . GLY A 1 97 ? 3.171 0.387 -11.424 1.00 76.62 97 GLY A N 1
ATOM 769 C CA . GLY A 1 97 ? 3.677 1.138 -12.580 1.00 76.62 97 GLY A CA 1
ATOM 770 C C . GLY A 1 97 ? 4.783 0.443 -13.386 1.00 76.62 97 GLY A C 1
ATOM 771 O O . GLY A 1 97 ? 5.084 0.891 -14.490 1.00 76.62 97 GLY A O 1
ATOM 772 N N . GLY A 1 98 ? 5.322 -0.686 -12.914 1.00 68.69 98 GLY A N 1
ATOM 773 C CA . GLY A 1 98 ? 6.270 -1.530 -13.651 1.00 68.69 98 GLY A CA 1
ATOM 774 C C . GLY A 1 98 ? 7.624 -0.876 -13.968 1.00 68.69 98 GLY A C 1
ATOM 775 O O . GLY A 1 98 ? 7.987 0.158 -13.419 1.00 68.69 98 GLY A O 1
ATOM 776 N N . THR A 1 99 ? 8.389 -1.505 -14.870 1.00 56.50 99 THR A N 1
ATOM 777 C CA . THR A 1 99 ? 9.674 -1.006 -15.415 1.00 56.50 99 THR A CA 1
ATOM 778 C C . THR A 1 99 ? 9.502 -0.150 -16.674 1.00 56.50 99 THR A C 1
ATOM 780 O O . THR A 1 99 ? 10.487 0.194 -17.328 1.00 56.50 99 THR A O 1
ATOM 783 N N . ALA A 1 100 ? 8.262 0.162 -17.064 1.00 49.06 100 ALA A N 1
ATOM 784 C CA . ALA A 1 100 ? 8.012 1.035 -18.198 1.00 49.06 100 ALA A CA 1
ATOM 785 C C . ALA A 1 100 ? 8.468 2.444 -17.818 1.00 49.06 100 ALA A C 1
ATOM 787 O O . ALA A 1 100 ? 7.961 3.035 -16.868 1.00 49.06 100 ALA A O 1
ATOM 788 N N . ILE A 1 101 ? 9.445 2.956 -18.564 1.00 45.84 101 ILE A N 1
ATOM 789 C CA . ILE A 1 101 ? 9.980 4.315 -18.476 1.00 45.84 101 ILE A CA 1
ATOM 790 C C . ILE A 1 101 ? 8.858 5.284 -18.888 1.00 45.84 101 ILE A C 1
ATOM 792 O O . ILE A 1 101 ? 8.835 5.811 -19.995 1.00 45.84 101 ILE A O 1
ATOM 796 N N . THR A 1 102 ? 7.850 5.461 -18.038 1.00 52.41 102 THR A N 1
ATOM 797 C CA . THR A 1 102 ? 6.917 6.579 -18.134 1.00 52.41 102 THR A CA 1
ATOM 798 C C . THR A 1 102 ? 7.583 7.757 -17.449 1.00 52.41 102 THR A C 1
ATOM 800 O O . THR A 1 102 ? 8.090 7.599 -16.339 1.00 52.41 102 THR A O 1
ATOM 803 N N . VAL A 1 103 ? 7.569 8.922 -18.096 1.00 51.78 103 VAL A N 1
ATOM 804 C CA . VAL A 1 103 ? 8.267 10.143 -17.652 1.00 51.78 103 VAL A CA 1
ATOM 805 C C . VAL A 1 103 ? 7.924 10.532 -16.202 1.00 51.78 103 VAL A C 1
ATOM 807 O O . VAL A 1 103 ? 8.742 11.145 -15.527 1.00 51.78 103 VAL A O 1
ATOM 810 N N . GLU A 1 104 ? 6.757 10.115 -15.699 1.00 63.06 104 GLU A N 1
ATOM 811 C CA . GLU A 1 104 ? 6.228 10.519 -14.388 1.00 63.06 104 GLU A CA 1
ATOM 812 C C . GLU A 1 104 ? 6.355 9.463 -13.269 1.00 63.06 104 GLU A C 1
ATOM 814 O O . GLU A 1 104 ? 6.057 9.757 -12.115 1.00 63.06 104 GLU A O 1
ATOM 819 N N . GLY A 1 105 ? 6.856 8.252 -13.551 1.00 76.06 105 GLY A N 1
ATOM 820 C CA . GLY A 1 105 ? 7.038 7.208 -12.526 1.00 76.06 105 GLY A CA 1
ATOM 821 C C . GLY A 1 105 ? 5.744 6.796 -11.795 1.00 76.06 105 GLY A C 1
ATOM 822 O O . GLY A 1 105 ? 4.638 7.025 -12.284 1.00 76.06 105 GLY A O 1
ATOM 823 N N . PHE A 1 106 ? 5.872 6.118 -10.650 1.00 84.06 106 PHE A N 1
ATOM 824 C CA . PHE A 1 106 ? 4.758 5.789 -9.746 1.00 84.06 106 PHE A CA 1
ATOM 825 C C . PHE A 1 106 ? 4.853 6.663 -8.489 1.00 84.06 106 PHE A C 1
ATOM 827 O O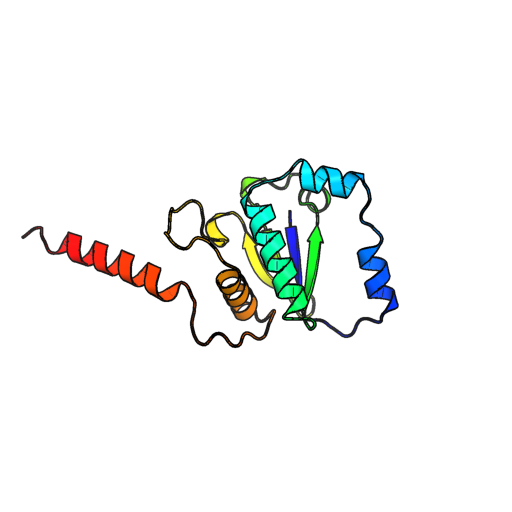 . PHE A 1 106 ? 5.780 6.524 -7.685 1.00 84.06 106 PHE A O 1
ATOM 834 N N . VAL A 1 107 ? 3.913 7.587 -8.330 1.00 89.38 107 VAL A N 1
ATOM 835 C CA . VAL A 1 107 ? 3.886 8.608 -7.279 1.00 89.38 107 VAL A CA 1
ATOM 836 C C . VAL A 1 107 ? 2.831 8.297 -6.215 1.00 89.38 107 VAL A C 1
ATOM 838 O O . VAL A 1 107 ? 2.012 7.391 -6.356 1.00 89.38 107 VAL A O 1
ATOM 841 N N . VAL A 1 108 ? 2.842 9.063 -5.122 1.00 92.31 108 VAL A N 1
ATOM 842 C CA . VAL A 1 108 ? 1.938 8.864 -3.974 1.00 92.31 108 VAL A CA 1
ATOM 843 C C . VAL A 1 108 ? 0.465 8.870 -4.398 1.00 92.31 108 VAL A C 1
ATOM 845 O O . VAL A 1 108 ? -0.293 8.012 -3.953 1.00 92.31 108 VAL A O 1
ATOM 848 N N . SER A 1 109 ? 0.069 9.786 -5.290 1.00 92.88 109 SER A N 1
ATOM 849 C CA . SER A 1 109 ? -1.316 9.908 -5.770 1.00 92.88 109 SER A CA 1
ATOM 850 C C . SER A 1 109 ? -1.805 8.676 -6.535 1.00 92.88 109 SER A C 1
ATOM 852 O O . SER A 1 109 ? -2.992 8.366 -6.484 1.00 92.88 109 SER A O 1
ATOM 854 N N . ASP A 1 110 ? -0.912 7.932 -7.197 1.00 92.44 110 ASP A N 1
ATOM 855 C CA . ASP A 1 110 ? -1.279 6.672 -7.854 1.00 92.44 110 ASP A CA 1
ATOM 856 C C . ASP A 1 110 ? -1.667 5.603 -6.830 1.00 92.44 110 ASP A C 1
ATOM 858 O O . ASP A 1 110 ? -2.645 4.871 -7.006 1.00 92.44 110 ASP A O 1
ATOM 862 N N . LEU A 1 111 ? -0.883 5.503 -5.751 1.00 93.56 111 LEU A N 1
ATOM 863 C CA . LEU A 1 111 ? -1.152 4.562 -4.673 1.00 93.56 111 LEU A CA 1
ATOM 864 C C . LEU A 1 111 ? -2.399 4.970 -3.891 1.00 93.56 111 LEU A C 1
ATOM 866 O O . LEU A 1 111 ? -3.215 4.109 -3.571 1.00 93.56 111 LEU A O 1
ATOM 870 N N . GLU A 1 112 ? -2.567 6.268 -3.630 1.00 95.25 112 GLU A N 1
ATOM 871 C CA . GLU A 1 112 ? -3.780 6.826 -3.032 1.00 95.25 112 GLU A CA 1
ATOM 872 C C . GLU A 1 112 ? -5.017 6.410 -3.834 1.00 95.25 112 GLU A C 1
ATOM 874 O O . GLU A 1 112 ? -5.938 5.808 -3.284 1.00 95.25 112 GLU A O 1
ATOM 879 N N . TRP A 1 113 ? -5.003 6.634 -5.149 1.00 94.94 113 TRP A N 1
ATOM 880 C CA . TRP A 1 113 ? -6.115 6.255 -6.014 1.00 94.94 113 TRP A CA 1
ATOM 881 C C . TRP A 1 113 ? -6.431 4.756 -5.926 1.00 94.94 113 TRP A C 1
ATOM 883 O O . TRP A 1 113 ? -7.573 4.384 -5.669 1.00 94.94 113 TRP A O 1
ATOM 893 N N . LYS A 1 114 ? -5.423 3.880 -6.051 1.00 94.00 114 LYS A N 1
ATOM 894 C CA . LYS A 1 114 ? -5.616 2.419 -5.953 1.00 94.00 114 LYS A CA 1
ATOM 895 C C . LYS A 1 114 ? -6.217 1.992 -4.612 1.00 94.00 114 LYS A C 1
ATOM 897 O O . LYS A 1 114 ? -7.085 1.125 -4.565 1.00 94.00 114 LYS A O 1
ATOM 902 N N . LEU A 1 115 ? -5.756 2.576 -3.507 1.00 94.62 115 LEU A N 1
ATOM 903 C CA . LEU A 1 115 ? -6.295 2.268 -2.182 1.00 94.62 115 LEU A CA 1
ATOM 904 C C . LEU A 1 115 ? -7.731 2.780 -2.017 1.00 94.62 115 LEU A C 1
ATOM 906 O O . LEU A 1 115 ? -8.545 2.110 -1.377 1.00 94.62 115 LEU A O 1
ATOM 910 N N . ALA A 1 116 ? -8.061 3.926 -2.613 1.00 94.56 116 ALA A N 1
ATOM 911 C CA . ALA A 1 116 ? -9.422 4.444 -2.640 1.00 94.56 116 ALA A CA 1
ATOM 912 C C . ALA A 1 116 ? -10.361 3.556 -3.470 1.00 94.56 116 ALA A C 1
ATOM 914 O O . ALA A 1 116 ? -11.483 3.296 -3.038 1.00 94.56 116 ALA A O 1
ATOM 915 N N . GLU A 1 117 ? -9.898 3.015 -4.603 1.00 94.00 117 GLU A N 1
ATOM 916 C CA . GLU A 1 117 ? -10.660 2.055 -5.421 1.00 94.00 117 GLU A CA 1
ATOM 917 C C . GLU A 1 117 ? -11.024 0.786 -4.639 1.00 94.00 117 GLU A C 1
ATOM 919 O O . GLU A 1 117 ? -12.118 0.251 -4.804 1.00 94.00 117 GLU A O 1
ATOM 924 N N . PHE A 1 118 ? -10.150 0.335 -3.734 1.00 93.69 118 PHE A N 1
ATOM 925 C CA . PHE A 1 118 ? -10.437 -0.776 -2.818 1.00 93.69 118 PHE A CA 1
ATOM 926 C C . PHE A 1 118 ? -11.252 -0.367 -1.580 1.00 93.69 118 PHE A C 1
ATOM 928 O O . PHE A 1 118 ? -11.474 -1.181 -0.685 1.00 93.69 118 PHE A O 1
ATOM 935 N N . GLY A 1 119 ? -11.676 0.896 -1.485 1.00 90.94 119 GLY A N 1
ATOM 936 C CA . GLY A 1 119 ? -12.442 1.419 -0.356 1.00 90.94 119 GLY A CA 1
ATOM 937 C C . GLY A 1 119 ? -11.664 1.453 0.961 1.00 90.94 119 GLY A C 1
ATOM 938 O O . GLY A 1 119 ? -12.293 1.457 2.025 1.00 90.94 119 GLY A O 1
ATOM 939 N N . ALA A 1 120 ? -10.326 1.445 0.888 1.00 91.56 120 ALA A N 1
ATOM 940 C CA . ALA A 1 120 ? -9.436 1.496 2.043 1.00 91.56 120 ALA A CA 1
ATOM 941 C C . ALA A 1 120 ? -9.352 2.905 2.633 1.00 91.56 120 ALA A C 1
ATOM 943 O O . ALA A 1 120 ? -9.311 3.046 3.847 1.00 91.56 120 ALA A O 1
ATOM 944 N N . ILE A 1 121 ? -9.355 3.926 1.772 1.00 93.94 121 ILE A N 1
ATOM 945 C CA . ILE A 1 121 ? -9.246 5.344 2.132 1.00 93.94 121 ILE A CA 1
ATOM 946 C C . ILE A 1 121 ? -10.309 6.167 1.399 1.00 93.94 121 ILE A C 1
ATOM 948 O O . ILE A 1 121 ? -10.841 5.739 0.372 1.00 93.94 121 ILE A O 1
ATOM 952 N N . LYS A 1 122 ? -10.603 7.367 1.905 1.00 93.38 122 LYS A N 1
ATOM 953 C CA . LYS A 1 122 ? -11.464 8.348 1.231 1.00 93.38 122 LYS A CA 1
ATOM 954 C C . LYS A 1 122 ? -10.593 9.431 0.602 1.00 93.38 122 LYS A C 1
ATOM 956 O O . LYS A 1 122 ? -10.143 10.327 1.300 1.00 93.38 122 LYS A O 1
ATOM 961 N N . THR A 1 123 ? -10.324 9.314 -0.695 1.00 93.94 123 THR A N 1
ATOM 962 C CA . THR A 1 123 ? -9.532 10.305 -1.438 1.00 93.94 123 THR A CA 1
ATOM 963 C C . THR A 1 123 ? -10.391 11.486 -1.894 1.00 93.94 123 THR A C 1
ATOM 965 O O . THR A 1 123 ? -11.571 11.311 -2.195 1.00 93.94 123 THR A O 1
ATOM 968 N N . ASP A 1 124 ? -9.771 12.661 -1.993 1.00 93.12 124 ASP A N 1
ATOM 969 C CA . ASP A 1 124 ? -10.348 13.854 -2.627 1.00 93.12 124 ASP A CA 1
ATOM 970 C C . ASP A 1 124 ? -9.987 13.952 -4.123 1.00 93.12 124 ASP A C 1
ATOM 972 O O . ASP A 1 124 ? -10.355 14.917 -4.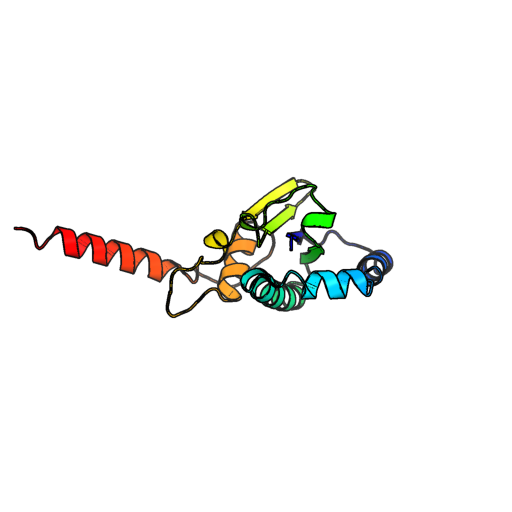790 1.00 93.12 124 ASP A O 1
ATOM 976 N N . LEU A 1 125 ? -9.227 12.990 -4.663 1.00 92.88 125 LEU A N 1
ATOM 977 C CA . LEU A 1 125 ? -8.903 12.949 -6.087 1.00 92.88 125 LEU A CA 1
ATOM 978 C C . LEU A 1 125 ? -10.188 12.780 -6.910 1.00 92.88 125 LEU A C 1
ATOM 980 O O . LEU A 1 125 ? -10.968 11.857 -6.681 1.00 92.88 125 LEU A O 1
ATOM 984 N N . GLU A 1 126 ? -10.385 13.654 -7.896 1.00 89.62 126 GLU A N 1
ATOM 985 C CA . GLU A 1 126 ? -11.570 13.625 -8.764 1.00 89.62 126 GLU A CA 1
ATOM 986 C C . GLU A 1 126 ? -11.445 12.591 -9.895 1.00 89.62 126 GLU A C 1
ATOM 988 O O . GLU A 1 126 ? -12.442 12.025 -10.349 1.00 89.62 126 GLU A O 1
ATOM 993 N N . GLU A 1 127 ? -10.219 12.314 -10.350 1.00 88.12 127 GLU A N 1
ATOM 994 C CA . GLU A 1 127 ? -9.946 11.356 -11.418 1.00 88.12 127 GLU A CA 1
ATOM 995 C C . GLU A 1 127 ? -8.661 10.552 -11.202 1.00 88.12 127 GLU A C 1
ATOM 997 O O . GLU A 1 127 ? -7.762 10.950 -10.461 1.00 88.12 127 GLU A O 1
ATOM 1002 N N . ASN A 1 128 ? -8.575 9.408 -11.892 1.00 86.31 128 ASN A N 1
ATOM 1003 C CA . ASN A 1 128 ? -7.395 8.553 -11.868 1.00 86.31 128 ASN A CA 1
ATOM 1004 C C . ASN A 1 128 ? -6.182 9.310 -12.452 1.00 86.31 128 ASN A C 1
ATOM 1006 O O . ASN A 1 128 ? -6.203 9.619 -13.650 1.00 86.31 128 ASN A O 1
ATOM 1010 N N . PRO A 1 129 ? -5.098 9.519 -11.678 1.00 84.25 129 PRO A N 1
ATOM 1011 C CA . PRO A 1 129 ? -3.920 10.265 -12.130 1.00 84.25 129 PRO A CA 1
ATOM 1012 C C . PRO A 1 129 ? -3.251 9.705 -13.396 1.00 84.25 129 PRO A C 1
ATOM 1014 O O . PRO A 1 129 ? -2.583 10.437 -14.119 1.00 84.25 129 PRO A O 1
ATOM 1017 N N . ARG A 1 130 ? -3.450 8.419 -13.723 1.00 77.12 130 ARG A N 1
ATOM 1018 C CA . ARG A 1 130 ? -2.859 7.763 -14.908 1.00 77.12 130 ARG A CA 1
ATOM 1019 C C . ARG A 1 130 ? -3.794 7.667 -16.111 1.00 77.12 130 ARG A C 1
ATOM 1021 O O . ARG A 1 130 ? -3.413 7.065 -17.119 1.00 77.12 130 ARG A O 1
ATOM 1028 N N . LYS A 1 131 ? -5.006 8.228 -16.047 1.00 69.31 131 LYS A N 1
ATOM 1029 C CA . LYS A 1 131 ? -6.023 8.095 -17.107 1.00 69.31 131 LYS A CA 1
ATOM 1030 C C . LYS A 1 131 ? -5.507 8.561 -18.478 1.00 69.31 131 LYS A C 1
ATOM 1032 O O . LYS A 1 131 ? -5.695 7.854 -19.464 1.00 69.31 131 LYS A O 1
ATOM 1037 N N . GLY A 1 132 ? -4.740 9.654 -18.528 1.00 56.28 132 GLY A N 1
ATOM 1038 C CA . GLY A 1 132 ? -4.196 10.205 -19.778 1.00 56.28 132 GLY A CA 1
ATOM 1039 C C . GLY A 1 132 ? -3.117 9.354 -20.470 1.00 56.28 132 GLY A C 1
ATOM 1040 O O . GLY A 1 132 ? -2.995 9.392 -21.695 1.00 56.28 132 GLY A O 1
ATOM 1041 N N . ILE A 1 133 ? -2.356 8.538 -19.727 1.00 58.91 133 ILE A N 1
ATOM 1042 C CA . ILE A 1 133 ? -1.237 7.750 -20.287 1.00 58.91 133 ILE A CA 1
ATOM 1043 C C . ILE A 1 133 ? -1.761 6.638 -21.208 1.00 58.91 133 ILE A C 1
ATOM 1045 O O . ILE A 1 133 ? -1.214 6.384 -22.285 1.00 58.91 133 ILE A O 1
ATOM 1049 N N . LYS A 1 134 ? -2.852 5.980 -20.803 1.00 54.09 134 LYS A N 1
ATOM 1050 C CA . LYS A 1 134 ? -3.454 4.870 -21.555 1.00 54.09 134 LYS A CA 1
ATOM 1051 C C . LYS A 1 134 ? -4.088 5.353 -22.863 1.00 54.09 134 LYS A C 1
ATOM 1053 O O . LYS A 1 134 ? -3.974 4.676 -23.887 1.00 54.09 134 LYS A O 1
ATOM 1058 N N . ASP A 1 135 ? -4.680 6.545 -22.838 1.00 57.62 135 ASP A N 1
ATOM 1059 C CA . ASP A 1 135 ? -5.319 7.163 -23.999 1.00 57.62 135 ASP A CA 1
ATOM 1060 C C . ASP A 1 135 ? -4.290 7.615 -25.049 1.00 57.62 135 ASP A C 1
ATOM 1062 O O . ASP A 1 135 ? -4.508 7.418 -26.248 1.00 57.62 135 ASP A O 1
ATOM 1066 N N . MET A 1 136 ? -3.121 8.125 -24.635 1.00 56.16 136 MET A N 1
ATOM 1067 C CA . MET A 1 136 ? -2.021 8.460 -25.557 1.00 56.16 136 MET A CA 1
ATOM 1068 C C . MET A 1 136 ? -1.403 7.234 -26.243 1.00 56.16 136 MET A C 1
ATOM 1070 O O . MET A 1 136 ? -1.122 7.268 -27.444 1.00 56.16 136 MET A O 1
ATOM 1074 N N . MET A 1 137 ? -1.225 6.127 -25.518 1.00 60.00 137 MET A N 1
ATOM 1075 C CA . MET A 1 137 ? -0.713 4.886 -26.107 1.00 60.00 137 MET A CA 1
ATOM 1076 C C . MET A 1 137 ? -1.705 4.299 -27.122 1.00 60.00 137 MET A C 1
ATOM 1078 O O . MET A 1 137 ? -1.323 3.946 -28.238 1.00 60.00 137 MET A O 1
ATOM 1082 N N . MET A 1 138 ? -2.996 4.258 -26.773 1.00 59.72 138 MET A N 1
ATOM 1083 C CA . MET A 1 138 ? -4.054 3.761 -27.659 1.00 59.72 138 MET A CA 1
ATOM 1084 C C . MET A 1 138 ? -4.260 4.645 -28.893 1.00 59.72 138 MET A C 1
ATOM 1086 O O . MET A 1 138 ? -4.467 4.131 -29.992 1.00 59.72 138 MET A O 1
ATOM 1090 N N . SER A 1 139 ? -4.185 5.968 -28.742 1.00 62.88 139 SER A N 1
ATOM 1091 C CA . SER A 1 139 ? -4.283 6.901 -29.871 1.00 62.88 139 SER A CA 1
ATOM 1092 C C . SER A 1 139 ? -3.068 6.829 -30.799 1.00 62.88 139 SER A C 1
ATOM 1094 O O . SER A 1 139 ? -3.248 6.889 -32.014 1.00 62.88 139 SER A O 1
ATOM 1096 N N . SER A 1 140 ? -1.862 6.608 -30.267 1.00 63.91 140 SER A N 1
ATOM 1097 C CA . SER A 1 140 ? -0.648 6.409 -31.075 1.00 63.91 140 SER A CA 1
ATOM 1098 C C . SER A 1 140 ? -0.690 5.104 -31.879 1.00 63.91 140 SER A C 1
ATOM 1100 O O . SER A 1 140 ? -0.368 5.110 -33.065 1.00 63.91 140 SER A O 1
ATOM 1102 N N . LEU A 1 141 ? -1.168 4.005 -31.278 1.00 65.50 141 LEU A N 1
ATOM 1103 C CA . LEU A 1 141 ? -1.364 2.727 -31.979 1.00 65.50 141 LEU A CA 1
ATOM 1104 C C . LEU A 1 141 ? -2.418 2.832 -33.090 1.00 65.50 141 LEU A C 1
ATOM 1106 O O . LEU A 1 141 ? -2.205 2.329 -34.192 1.00 65.50 141 LEU A O 1
ATOM 1110 N N . ARG A 1 142 ? -3.534 3.529 -32.831 1.00 63.19 142 ARG A N 1
ATOM 1111 C CA . ARG A 1 142 ? -4.560 3.783 -33.855 1.00 63.19 142 ARG A CA 1
ATOM 1112 C C . ARG A 1 142 ? -4.025 4.618 -35.014 1.00 63.19 142 ARG A C 1
ATOM 1114 O O . ARG A 1 142 ? -4.372 4.329 -36.149 1.00 63.19 142 ARG A O 1
ATOM 1121 N N . LYS A 1 143 ? -3.177 5.615 -34.745 1.00 57.06 143 LYS A N 1
ATOM 1122 C CA . LYS A 1 143 ? -2.537 6.428 -35.791 1.00 57.06 143 LYS A CA 1
ATOM 1123 C C . LYS A 1 143 ? -1.606 5.595 -36.669 1.00 57.06 143 LYS A C 1
ATOM 1125 O O . LYS A 1 143 ? -1.708 5.672 -37.883 1.00 57.06 143 LYS A O 1
ATOM 1130 N N . ALA A 1 144 ? -0.785 4.739 -36.062 1.00 60.81 144 ALA A N 1
ATOM 1131 C CA . ALA A 1 144 ? 0.123 3.859 -36.796 1.00 60.81 144 ALA A CA 1
ATOM 1132 C C . ALA A 1 144 ? -0.598 2.855 -37.716 1.00 60.81 144 ALA A C 1
ATOM 1134 O O . ALA A 1 144 ? -0.021 2.414 -38.695 1.00 60.81 144 ALA A O 1
ATOM 1135 N N . SER A 1 145 ? -1.857 2.507 -37.424 1.00 59.19 145 SER A N 1
ATOM 1136 C CA . SER A 1 145 ? -2.650 1.583 -38.252 1.00 59.19 145 SER A CA 1
ATOM 1137 C C . SER A 1 145 ? -3.352 2.254 -39.443 1.00 59.19 145 SER A C 1
ATOM 1139 O O . SER A 1 145 ? -3.989 1.561 -40.230 1.00 59.19 145 SER A O 1
ATOM 1141 N N . ILE A 1 146 ? -3.316 3.588 -39.545 1.00 61.03 146 ILE A N 1
ATOM 1142 C CA . ILE A 1 146 ? -4.037 4.358 -40.576 1.00 61.03 146 ILE A CA 1
ATOM 1143 C C . ILE A 1 146 ? -3.102 4.794 -41.723 1.00 61.03 146 ILE A C 1
ATOM 1145 O O . ILE A 1 146 ? -3.591 5.114 -42.801 1.00 61.03 146 ILE A O 1
ATOM 1149 N N . ASP A 1 147 ? -1.781 4.738 -41.537 1.00 58.91 147 ASP A N 1
ATOM 1150 C CA . ASP A 1 147 ? -0.777 5.174 -42.526 1.00 58.91 147 ASP A CA 1
ATOM 1151 C C . ASP A 1 147 ? -0.334 4.080 -43.534 1.00 58.91 147 ASP A C 1
ATOM 1153 O O . ASP A 1 147 ? 0.541 4.329 -44.358 1.00 58.91 147 ASP A O 1
ATOM 1157 N N . ASP A 1 148 ? -0.946 2.888 -43.523 1.00 54.75 148 ASP A N 1
ATOM 1158 C CA . ASP A 1 148 ? -0.634 1.769 -44.442 1.00 54.75 148 ASP A CA 1
ATOM 1159 C C . ASP A 1 148 ? -1.593 1.663 -45.657 1.00 54.75 148 ASP A C 1
ATOM 1161 O O . ASP A 1 148 ? -1.872 0.563 -46.145 1.00 54.75 148 ASP A O 1
ATOM 1165 N N . ASN A 1 149 ? -2.133 2.781 -46.166 1.00 44.56 149 ASN A N 1
ATOM 1166 C CA . ASN A 1 149 ? -2.943 2.771 -47.398 1.00 44.56 149 ASN A CA 1
ATOM 1167 C C . ASN A 1 149 ? -2.767 3.994 -48.305 1.00 44.56 149 ASN A C 1
ATOM 1169 O O . ASN A 1 149 ? -3.241 5.087 -47.923 1.00 44.56 149 ASN A O 1
#

Secondary structure (DSSP, 8-state):
-EEEEEE-----HHHHHTTTS---HHHHHHHHHT--HHHHHHHHHHHHHHHH-TTEEEEEE-HHHHSTT--GGG-SEEEEEETTEEEEEEESGGGGTTT---TT-S-HHHHHHHHHHTTSS----SS-TTHHHHHHHHHHHHHHTTS--

pLDDT: mean 75.46, std 16.04, range [44.56, 95.25]

InterPro domains:
  IPR024253 Phosducin, thioredoxin-like domain [PF02114] (35-121)
  IPR036249 Thioredoxin-like superfamily [SSF52833] (6-123)
  IPR051498 Phosducin-like chaperone and apoptosis regulator [PTHR45809] (35-142)

Radius of gyration: 18.16 Å; chains: 1; bounding box: 34×33×72 Å

Sequence (149 aa):
MIAVVKPYEKMNLKQLKEAEDDFDEEDLKAVETYSIPMCTLVNTHLSLLAIKFPETKFVKAIAKSCIENYHDNCLPTIFVYKDGKIEGKLIGVVEFGGTAITVEGFVVSDLEWKLAEFGAIKTDLEENPRKGIKDMMMSSLRKASIDDN

Foldseek 3Di:
DEKEKEFDDDDDPVVVVVQVPPCDPVNVVLCVVLCPVVQVQVVVLLVVVCVVFVRMDMDDDDPCVVDPPDDPQQPPKYFYDYPRHTLDIQTGQVSQVHPPVDVPHRDSLQVVVRCVVSVRGDDPDPDRPCPVVVVVVVVVVVVVVVPPD

=== Feature glossary ===
The record interleaves many kinds of information about one protein. Here is each kind framed as the question it answers.

Q: What does the local fold look like, residue by residue?
A: A 3Di character summarizes, for each residue, the relative orientation of the Cα frame of its nearest spatial neighbor. Because it encodes fold topology rather than chemistry, 3Di alignments detect remote structural similarity that sequence alignment misses.

Q: Which residues are in helices, strands, or loops?
A: Secondary structure is the local, repeating backbone conformation. DSSP classifies it into eight states by reading the hydrogen-bond network: three helix types (H, G, I), two β types (E, B), two non-regular types (T, S), and unstructured coil (-).

Q: How big and how compact is the whole molecule?
A: Three whole-structure scalars: the radius of gyration (RMS distance of Cα from centroid, in Å), the count of Cα–Cα contacts (pairs closer than 8 Å and separated by more than four residues in sequence — i.e. tertiary, not local, contacts), and the bounding-box dimensions. Together they distinguish compact globular folds from extended fibres or disordered chains.

Q: How confident is the AlphaFold model at each residue?
A: For AlphaFold models, the B-factor field carries pLDDT — the model's own estimate of local accuracy on a 0–100 scale. Regions with pLDDT<50 should be treated as essentially unmodeled; they often correspond to intrinsically disordered segments.

Q: What family and function is it annotated with?
A: Functional annotations link the protein to curated databases. InterPro entries identify conserved domains and families by matching the sequence against member-database signatures (Pfam, PROSITE, CDD, …). Gene Ontology (GO) terms describe molecular function, biological process, and cellular component in a controlled vocabulary. CATH places the structure in a hierarchical fold classification (Class/Architecture/Topology/Homologous-superfamily). The organism is the source species.

Q: What known structures does this most resemble?
A: Nearest PDB neighbors are the top structural matches found by Foldseek when searching this structure against the entire Protein Data Bank. Each hit reports a TM-score (0 to 1; >0.5 almost always implies the same fold) and an E-value. These are *structural* homologs — they may share no detectable sequence similarity.

Q: Which residues are buried vs exposed?
A: Solvent-accessible surface area (SASA) is the area in Å² traced out by the centre of a 1.4 Å probe sphere (a water molecule) rolled over the protein's van der Waals surface (Shrake–Rupley / Lee–Richards construction). Buried residues have near-zero SASA; fully exposed residues can exceed 200 Å². The total SASA scales roughly with the number of surface residues.

Q: What are the backbone torsion angles?
A: φ (phi) and ψ (psi) are the two rotatable backbone dihedrals per residue: φ is the C(i-1)–N–Cα–C torsion, ψ is the N–Cα–C–N(i+1) torsion, both in degrees on (−180°, 180°]. α-helical residues cluster near (−60°, −45°); β-strand residues near (−120°, +130°). A Ramachandran plot is simply a scatter of (φ, ψ) for every residue.

Q: Are the domains correctly placed relative to each other?
A: Predicted aligned error is AlphaFold's pairwise confidence. Unlike pLDDT (per-residue), PAE is per-residue-pair and captures whether two parts of the structure are correctly placed relative to each other. Units are ångströms of expected positional error.

Q: What if only a Cα trace is available?
A: P-SEA three-state annotation labels each residue as helix, strand, or coil based purely on the geometry of the Cα trace. It serves as a fallback when the full backbone (and thus DSSP) is unavailable.

Q: What is the amino-acid chain?
A: This is the polypeptide sequence — one letter per residue, N-terminus first. Length ranges from a few dozen residues for small domains to over a thousand for large multi-domain proteins.

Q: What do the rendered images show?
A: The six renders are orthographic views along the three Cartesian axes in both directions. Representation (cartoon, sticks, or surface) and color scheme (sequence-rainbow or by-chain) vary across proteins so the training set covers all the common visualization conventions.

Q: What do the diagnostic plots show?
A: Plot images: a contact map (which residues are close in 3D, as an N×N binary image), a Ramachandran scatter (backbone torsion angles, revealing secondary-structure composition at a glance), and — for AlphaFold structures — a PAE heatmap (pairwise prediction confidence).

Q: How mobile is each atom in the crystal?
A: B-factor (Debye–Waller factor) reflects atomic displacement in the crystal lattice. It is an experimental observable (units Å²), not a prediction; low values mean the atom is pinned down, high values mean it moves or is heterogeneous across the crystal.

Q: Where is each backbone atom in 3D?
A: The mmCIF table is the protein's shape written out atom by atom. For each backbone N, Cα, C, and carbonyl O, it records an (x, y, z) coordinate triple in Å plus the residue type, chain letter, and residue number.